Protein AF-A0A7K4DV92-F1 (afdb_monomer_lite)

Foldseek 3Di:
DLLVLLQCPLVVVDDPVSSLVSVVVCPVVVVQPAPDAAFDAQPCDAQDVVLSVVSNCVSVVVDDSVVNSVSVRVCRNNNVHPD

Radius of gyration: 11.62 Å; chains: 1; bounding box: 26×23×27 Å

Secondary structure (DSSP, 8-state):
-HHHHHHHHHTTSS-HHHHHHHHHHHHHTTSS------PPP---PPPPHHHHHHHHHHHTTSS-HHHHHHHHHHHHHTTSS--

Sequence (83 aa):
WIKSNAEWWASNQIDDETFVQGIQYLITNGIMNIPETKSGESSGKKIPSWIKSNAEWWASNQIDDETFVQGIQYLITNGIMTV

pLDDT: mean 89.73, std 6.36, range [72.0, 96.62]

Structure (mmCIF, N/CA/C/O backbone):
data_AF-A0A7K4DV92-F1
#
_entry.id   AF-A0A7K4DV92-F1
#
loop_
_atom_site.group_PDB
_atom_site.id
_atom_site.type_symbol
_atom_site.label_atom_id
_atom_site.label_alt_id
_atom_site.label_comp_id
_atom_site.label_asym_id
_atom_site.label_entity_id
_atom_site.label_seq_id
_atom_site.pdbx_PDB_ins_code
_atom_site.Cartn_x
_atom_site.Cartn_y
_atom_site.Cartn_z
_atom_site.occupancy
_atom_site.B_iso_or_equiv
_atom_site.auth_seq_id
_atom_site.auth_comp_id
_atom_site.auth_asym_id
_atom_site.auth_atom_id
_atom_site.pdbx_PDB_model_num
ATOM 1 N N . TRP A 1 1 ? -2.991 -1.639 -14.420 1.00 74.19 1 TRP A N 1
ATOM 2 C CA . TRP A 1 1 ? -3.983 -0.710 -13.844 1.00 74.19 1 TRP A CA 1
ATOM 3 C C . TRP A 1 1 ? -3.962 -0.737 -12.322 1.00 74.19 1 TRP A C 1
ATOM 5 O O . TRP A 1 1 ? -3.637 0.277 -11.732 1.00 74.19 1 TRP A O 1
ATOM 15 N N . ILE A 1 2 ? -4.201 -1.889 -11.684 1.00 77.81 2 ILE A N 1
ATOM 16 C CA . ILE A 1 2 ? -4.269 -2.014 -10.214 1.00 77.81 2 ILE A CA 1
ATOM 17 C C . ILE A 1 2 ? -2.979 -1.530 -9.517 1.00 77.81 2 ILE A C 1
ATOM 19 O O . ILE A 1 2 ? -3.018 -0.627 -8.690 1.00 77.81 2 ILE A O 1
ATOM 23 N N . LYS A 1 3 ? -1.819 -2.058 -9.935 1.00 86.38 3 LYS A N 1
ATOM 24 C CA . LYS A 1 3 ? -0.497 -1.634 -9.432 1.00 86.38 3 LYS A CA 1
ATOM 25 C C . LYS A 1 3 ? -0.128 -0.200 -9.815 1.00 86.38 3 LYS A C 1
ATOM 27 O O . LYS A 1 3 ? 0.525 0.486 -9.042 1.00 86.38 3 LYS A O 1
ATOM 32 N N . SER A 1 4 ? -0.620 0.279 -10.957 1.00 89.31 4 SER A N 1
ATOM 33 C CA . SER A 1 4 ? -0.425 1.664 -11.401 1.00 89.31 4 SER A CA 1
ATOM 34 C C . SER A 1 4 ? -1.117 2.661 -10.463 1.00 89.31 4 SER A C 1
ATOM 36 O O . SER A 1 4 ? -0.555 3.708 -10.177 1.00 89.31 4 SER A O 1
ATOM 38 N N . ASN A 1 5 ? -2.294 2.319 -9.920 1.00 90.81 5 ASN A N 1
ATOM 39 C CA . ASN A 1 5 ? -2.981 3.153 -8.927 1.00 90.81 5 ASN A CA 1
ATOM 40 C C . ASN A 1 5 ? -2.147 3.308 -7.642 1.00 90.81 5 ASN A C 1
ATOM 42 O O . ASN A 1 5 ? -2.000 4.408 -7.116 1.00 90.81 5 ASN A O 1
ATOM 46 N N . ALA A 1 6 ? -1.557 2.209 -7.167 1.00 92.19 6 ALA A N 1
ATOM 47 C CA . ALA A 1 6 ? -0.663 2.223 -6.013 1.00 92.19 6 ALA A CA 1
ATOM 48 C C . ALA A 1 6 ? 0.629 3.016 -6.277 1.00 92.19 6 ALA A C 1
ATOM 50 O O . ALA A 1 6 ? 1.045 3.801 -5.428 1.00 92.19 6 ALA A O 1
ATOM 51 N N . GLU A 1 7 ? 1.219 2.872 -7.466 1.00 94.50 7 GLU A N 1
ATOM 52 C CA . GLU A 1 7 ? 2.410 3.616 -7.890 1.00 94.50 7 GLU A CA 1
ATOM 53 C C . GLU A 1 7 ? 2.165 5.130 -7.943 1.00 94.50 7 GLU A C 1
ATOM 55 O O . GLU A 1 7 ? 2.943 5.920 -7.400 1.00 94.50 7 GLU A O 1
ATOM 60 N N . TRP A 1 8 ? 1.060 5.546 -8.568 1.00 94.75 8 TRP A N 1
ATOM 61 C CA . TRP A 1 8 ? 0.676 6.952 -8.661 1.00 94.75 8 TRP A CA 1
ATOM 62 C C . TRP A 1 8 ? 0.407 7.548 -7.288 1.00 94.75 8 TRP A C 1
ATOM 64 O O . TRP A 1 8 ? 0.837 8.669 -7.011 1.00 94.75 8 TRP A O 1
ATOM 74 N N . TRP A 1 9 ? -0.250 6.797 -6.405 1.00 95.19 9 TRP A N 1
ATOM 75 C CA . TRP A 1 9 ? -0.513 7.263 -5.051 1.00 95.19 9 TRP A CA 1
ATOM 76 C C . TRP A 1 9 ? 0.779 7.414 -4.247 1.00 95.19 9 TRP A C 1
ATOM 78 O O . TRP A 1 9 ? 1.015 8.477 -3.662 1.00 95.19 9 TRP A O 1
ATOM 88 N N . ALA A 1 10 ? 1.660 6.408 -4.285 1.00 94.19 10 ALA A N 1
ATOM 89 C CA . ALA A 1 10 ? 2.985 6.451 -3.667 1.00 94.19 10 ALA A CA 1
ATOM 90 C C . ALA A 1 10 ? 3.810 7.653 -4.154 1.00 94.19 10 ALA A C 1
ATOM 92 O O . ALA A 1 10 ? 4.402 8.373 -3.349 1.00 94.19 10 ALA A O 1
ATOM 93 N N . SER A 1 11 ? 3.738 7.942 -5.454 1.00 94.50 11 SER A N 1
ATOM 94 C CA . SER A 1 11 ? 4.432 9.059 -6.106 1.00 94.50 11 SER A CA 1
ATOM 95 C C . SER A 1 11 ? 3.768 10.430 -5.908 1.00 94.50 11 SER A C 1
ATOM 97 O O . SER A 1 11 ? 4.227 11.410 -6.489 1.00 94.50 11 SER A O 1
ATOM 99 N N . ASN A 1 12 ? 2.699 10.531 -5.107 1.00 93.38 12 ASN A N 1
ATOM 100 C CA . ASN A 1 12 ? 1.895 11.752 -4.919 1.00 93.38 12 ASN A CA 1
ATOM 101 C C . ASN A 1 12 ? 1.283 12.312 -6.220 1.00 93.38 12 ASN A C 1
ATOM 103 O O . ASN A 1 12 ? 0.998 13.505 -6.302 1.00 93.38 12 ASN A O 1
ATOM 107 N N . GLN A 1 13 ? 1.090 11.473 -7.240 1.00 96.00 13 GLN A N 1
ATOM 108 C CA . GLN A 1 13 ? 0.416 11.863 -8.483 1.00 96.00 13 GLN A CA 1
ATOM 109 C C . GLN A 1 13 ? -1.108 11.859 -8.332 1.00 96.00 13 GLN A C 1
ATOM 111 O O . GLN A 1 13 ? -1.793 12.596 -9.035 1.00 96.00 13 GLN A O 1
ATOM 116 N N . ILE A 1 14 ? -1.624 11.046 -7.407 1.00 94.44 14 ILE A N 1
ATOM 117 C CA . ILE A 1 14 ? -3.029 11.041 -6.995 1.00 94.44 14 ILE A CA 1
ATOM 118 C C . ILE A 1 14 ? -3.131 11.210 -5.479 1.00 94.44 14 ILE A C 1
ATOM 120 O O . ILE A 1 14 ? -2.201 10.871 -4.738 1.00 94.44 14 ILE A O 1
ATOM 124 N N . ASP A 1 15 ? -4.259 11.750 -5.031 1.00 94.00 15 ASP A N 1
ATOM 125 C CA . ASP A 1 15 ? -4.561 11.946 -3.618 1.00 94.00 15 ASP A CA 1
ATOM 126 C C . ASP A 1 15 ? -5.111 10.675 -2.950 1.00 94.00 15 ASP A C 1
ATOM 128 O O . ASP A 1 15 ? -5.376 9.652 -3.589 1.00 94.00 15 ASP A O 1
ATOM 132 N N . ASP A 1 16 ? -5.243 10.741 -1.623 1.00 91.88 16 ASP A N 1
ATOM 133 C CA . ASP A 1 16 ? -5.748 9.640 -0.801 1.00 91.88 16 ASP A CA 1
ATOM 134 C C . ASP A 1 16 ? -7.171 9.232 -1.210 1.00 91.88 16 ASP A C 1
ATOM 136 O O . ASP A 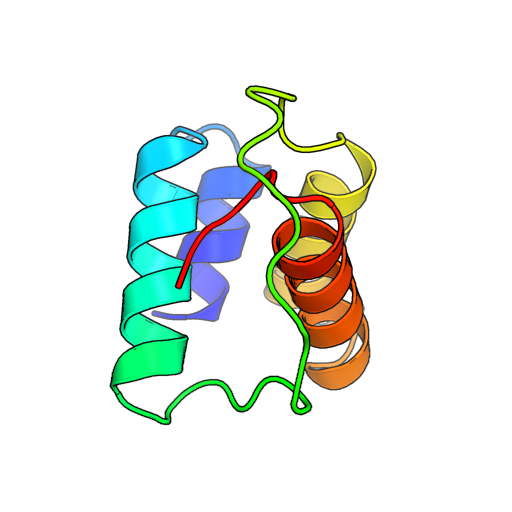1 16 ? -7.490 8.046 -1.204 1.00 91.88 16 ASP A O 1
ATOM 140 N N . GLU A 1 17 ? -8.015 10.192 -1.602 1.00 91.38 17 GLU A N 1
ATOM 141 C CA . GLU A 1 17 ? -9.393 9.930 -2.022 1.00 91.38 17 GLU A CA 1
ATOM 142 C C . GLU A 1 17 ? -9.439 9.125 -3.326 1.00 91.38 17 GLU A C 1
ATOM 144 O O . GLU A 1 17 ? -10.099 8.086 -3.386 1.00 91.38 17 GLU A O 1
ATOM 149 N N . THR A 1 18 ? -8.683 9.545 -4.343 1.00 93.38 18 THR A N 1
ATOM 150 C CA . THR A 1 18 ? -8.588 8.836 -5.628 1.00 93.38 18 THR A CA 1
ATOM 151 C C . THR A 1 18 ? -8.036 7.424 -5.432 1.00 93.38 18 THR A C 1
ATOM 153 O O . THR A 1 18 ? -8.548 6.461 -6.010 1.00 93.38 18 THR A O 1
ATOM 156 N N . PHE A 1 19 ? -7.020 7.271 -4.577 1.00 93.19 19 PHE A N 1
ATOM 157 C CA . PHE A 1 19 ? -6.482 5.958 -4.231 1.00 93.19 19 PHE A CA 1
ATOM 158 C C . PHE A 1 19 ? -7.542 5.065 -3.574 1.00 93.19 19 PHE A C 1
ATOM 160 O O . PHE A 1 19 ? -7.738 3.930 -4.019 1.00 93.19 19 PHE A O 1
ATOM 167 N N . VAL A 1 20 ? -8.253 5.580 -2.565 1.00 91.69 20 VAL A N 1
ATOM 168 C CA . VAL A 1 2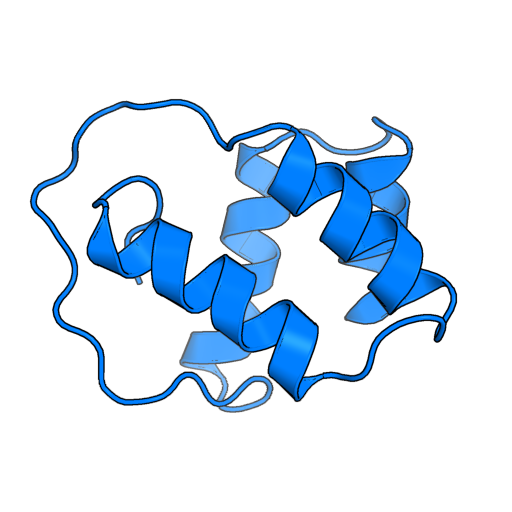0 ? -9.309 4.857 -1.839 1.00 91.69 20 VAL A CA 1
ATOM 169 C C . VAL A 1 20 ? -10.430 4.419 -2.778 1.00 91.69 20 VAL A C 1
ATOM 171 O O . VAL A 1 20 ? -10.806 3.249 -2.741 1.00 91.69 20 VAL A O 1
ATOM 174 N N . GLN A 1 21 ? -10.909 5.299 -3.660 1.00 91.88 21 GLN A N 1
ATOM 175 C CA . GLN A 1 21 ? -11.942 4.964 -4.649 1.00 91.88 21 GLN A CA 1
ATOM 176 C C . GLN A 1 21 ? -11.494 3.832 -5.583 1.00 91.88 21 GLN A C 1
ATOM 178 O O . GLN A 1 21 ? -12.263 2.913 -5.873 1.00 91.88 21 GLN A O 1
ATOM 183 N N . GLY A 1 22 ? -10.229 3.853 -6.018 1.00 92.81 22 GLY A N 1
ATOM 184 C CA . GLY A 1 22 ? -9.646 2.772 -6.811 1.00 92.81 22 GLY A CA 1
ATOM 185 C C . GLY A 1 22 ? -9.640 1.436 -6.064 1.00 92.81 22 GLY A C 1
ATOM 186 O O . GLY A 1 22 ? -10.054 0.422 -6.624 1.00 92.81 22 GLY A O 1
ATOM 187 N N . ILE A 1 23 ? -9.227 1.426 -4.792 1.00 92.31 23 ILE A N 1
ATOM 188 C CA . ILE A 1 23 ? -9.235 0.217 -3.952 1.00 92.31 23 ILE A CA 1
ATOM 189 C C . ILE A 1 23 ? -10.659 -0.295 -3.716 1.00 92.31 23 ILE A C 1
ATOM 191 O O . ILE A 1 23 ? -10.912 -1.481 -3.919 1.00 92.31 23 ILE A O 1
ATOM 195 N N . GLN A 1 24 ? -11.605 0.580 -3.373 1.00 90.06 24 GLN A N 1
ATOM 196 C CA . GLN A 1 24 ? -13.018 0.218 -3.213 1.00 90.06 24 GLN A CA 1
ATOM 197 C C . GLN A 1 24 ? -13.569 -0.443 -4.476 1.00 90.06 24 GLN A C 1
ATOM 199 O O . GLN A 1 24 ? -14.178 -1.507 -4.401 1.00 90.06 24 GLN A O 1
ATOM 204 N N . TYR A 1 25 ? -13.302 0.135 -5.650 1.00 92.25 25 TYR A N 1
ATOM 205 C CA . TYR A 1 25 ? -13.729 -0.450 -6.917 1.00 92.25 25 TYR A CA 1
ATOM 206 C C . TYR A 1 25 ? -13.187 -1.874 -7.099 1.00 92.25 25 TYR A C 1
ATOM 208 O O . TYR A 1 25 ? -13.927 -2.770 -7.505 1.00 92.25 25 TYR A O 1
ATOM 216 N N . LEU A 1 26 ? -11.914 -2.107 -6.778 1.00 91.25 26 LEU A N 1
ATOM 217 C CA . LEU A 1 26 ? -11.284 -3.424 -6.909 1.00 91.25 26 LEU A CA 1
ATOM 218 C C . LEU A 1 26 ? -11.899 -4.465 -5.974 1.00 91.25 26 LEU A C 1
ATOM 220 O O . LEU A 1 26 ? -12.075 -5.613 -6.384 1.00 91.25 26 LEU A O 1
ATOM 224 N N . ILE A 1 27 ? -12.238 -4.062 -4.750 1.00 89.69 27 ILE A N 1
ATOM 225 C CA . ILE A 1 27 ? -12.889 -4.920 -3.756 1.00 89.69 27 ILE A CA 1
ATOM 226 C C . ILE A 1 27 ? -14.312 -5.256 -4.209 1.00 89.69 27 ILE A C 1
ATOM 228 O O . ILE A 1 27 ? -14.663 -6.427 -4.326 1.00 89.69 27 ILE A O 1
ATOM 232 N N . THR A 1 28 ? -15.108 -4.244 -4.560 1.00 88.62 28 THR A N 1
ATOM 233 C CA . THR A 1 28 ? -16.512 -4.405 -4.971 1.00 88.62 28 THR A CA 1
ATOM 234 C C . THR A 1 28 ? -16.667 -5.238 -6.242 1.00 88.62 28 THR A C 1
ATOM 236 O O . THR A 1 28 ? -17.634 -5.984 -6.378 1.00 88.62 28 THR A O 1
ATOM 239 N N . ASN A 1 29 ? -15.712 -5.156 -7.172 1.00 91.19 29 ASN A N 1
ATOM 240 C CA . ASN A 1 29 ? -15.717 -5.969 -8.393 1.00 91.19 29 ASN A CA 1
ATOM 241 C C . ASN A 1 29 ? -15.075 -7.358 -8.205 1.00 91.19 29 ASN A C 1
ATOM 243 O O . ASN A 1 29 ? -14.943 -8.096 -9.179 1.00 91.19 29 ASN A O 1
ATOM 247 N N . GLY A 1 30 ? -14.654 -7.724 -6.988 1.00 88.25 30 GLY A N 1
ATOM 248 C CA . GLY A 1 30 ? -14.051 -9.030 -6.694 1.00 88.25 30 GLY A CA 1
ATOM 249 C C . GLY A 1 30 ? -12.672 -9.248 -7.326 1.00 88.25 30 GLY A C 1
ATOM 250 O O . GLY A 1 30 ? -12.225 -10.384 -7.454 1.00 88.25 30 GLY A O 1
ATOM 251 N N . ILE A 1 31 ? -11.997 -8.172 -7.739 1.00 89.50 31 ILE A N 1
ATOM 252 C CA . ILE A 1 31 ? -10.645 -8.212 -8.314 1.00 89.50 31 ILE A CA 1
ATOM 253 C C . ILE A 1 31 ? -9.603 -8.320 -7.194 1.00 89.50 31 ILE A C 1
ATOM 255 O O . ILE A 1 31 ? -8.585 -8.991 -7.351 1.00 89.50 31 ILE A O 1
ATOM 259 N N . MET A 1 32 ? -9.861 -7.661 -6.062 1.00 88.44 32 MET A N 1
ATOM 260 C CA . MET A 1 32 ? -9.051 -7.734 -4.849 1.00 88.44 32 MET A CA 1
ATOM 261 C C . MET A 1 32 ? -9.880 -8.354 -3.729 1.00 88.44 32 MET A C 1
ATOM 263 O O . MET A 1 32 ? -10.838 -7.751 -3.252 1.00 88.44 32 MET A O 1
ATOM 267 N N . ASN A 1 33 ? -9.505 -9.558 -3.302 1.00 89.00 33 ASN A N 1
ATOM 268 C CA . ASN A 1 33 ? -10.196 -10.241 -2.219 1.00 89.00 33 ASN A CA 1
ATOM 269 C C . ASN A 1 33 ? -9.601 -9.825 -0.870 1.00 89.00 33 ASN A C 1
ATOM 271 O O . ASN A 1 33 ? -8.449 -10.142 -0.576 1.00 89.00 33 ASN A O 1
ATOM 275 N N . ILE A 1 34 ? -10.388 -9.126 -0.054 1.00 87.19 34 ILE A N 1
ATOM 276 C CA . ILE A 1 34 ? -10.017 -8.790 1.323 1.00 87.19 34 ILE A CA 1
ATOM 277 C C . ILE A 1 34 ? -10.648 -9.837 2.248 1.00 87.19 34 ILE A C 1
ATOM 279 O O . ILE A 1 34 ? -11.837 -10.129 2.095 1.00 87.19 34 ILE A O 1
ATOM 283 N N . PRO A 1 35 ? -9.896 -10.407 3.208 1.00 84.75 35 PRO A N 1
ATOM 284 C CA . PRO A 1 35 ? -10.469 -11.263 4.237 1.00 84.75 35 PRO A CA 1
ATOM 285 C C . PRO A 1 35 ? -11.640 -10.569 4.933 1.00 84.75 35 PRO A C 1
ATOM 287 O O . PRO A 1 35 ? -11.610 -9.353 5.148 1.00 84.75 35 PRO A O 1
ATOM 290 N N . GLU A 1 36 ? -12.656 -11.344 5.310 1.00 74.94 36 GLU A N 1
ATOM 291 C CA . GLU A 1 36 ? -13.846 -10.807 5.962 1.00 74.94 36 GLU A CA 1
ATOM 292 C C . GLU A 1 36 ? -13.437 -9.969 7.181 1.00 74.94 36 GLU A C 1
ATOM 294 O O . GLU A 1 36 ? -12.841 -10.460 8.144 1.00 74.94 36 GLU A O 1
ATOM 299 N N . THR A 1 37 ? -13.699 -8.667 7.103 1.00 79.44 37 THR A N 1
ATOM 300 C CA . THR A 1 37 ? -13.288 -7.713 8.124 1.00 79.44 37 THR A CA 1
ATOM 301 C C . THR A 1 37 ? -14.428 -6.811 8.513 1.00 79.44 37 THR A C 1
ATOM 303 O O . THR A 1 37 ? -15.171 -6.301 7.681 1.00 79.44 37 THR A O 1
ATOM 306 N N . LYS A 1 38 ? -14.571 -6.622 9.824 1.00 77.25 38 LYS A N 1
ATOM 307 C CA . LYS A 1 38 ? -15.541 -5.684 10.367 1.00 77.25 38 LYS A CA 1
ATOM 308 C C . LYS A 1 38 ? -15.000 -4.282 10.138 1.00 77.25 38 LYS A C 1
ATOM 310 O O . LYS A 1 38 ? -13.990 -3.923 10.743 1.00 77.25 38 LYS A O 1
ATOM 315 N N . SER A 1 39 ? -15.662 -3.510 9.280 1.00 76.06 39 SER A N 1
ATOM 316 C CA . SER A 1 39 ? -15.387 -2.081 9.170 1.00 76.06 39 SER A CA 1
ATOM 317 C C . SER A 1 39 ? -15.531 -1.434 10.543 1.00 76.06 39 SER A C 1
ATOM 319 O O . SER A 1 39 ? -16.554 -1.599 11.213 1.00 76.06 39 SER A O 1
ATOM 321 N N . GL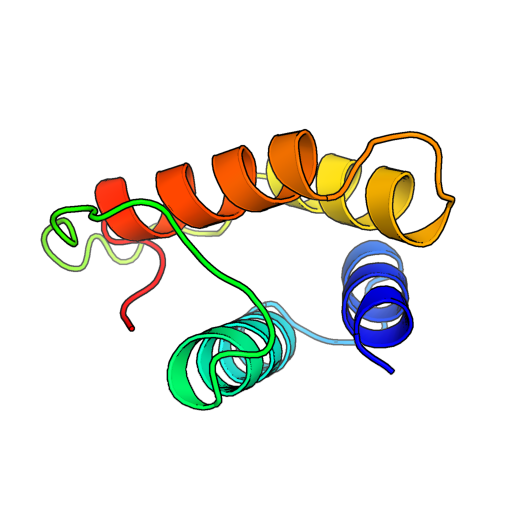Y A 1 40 ? -14.484 -0.733 10.970 1.00 75.94 40 GLY A N 1
ATOM 322 C CA . GLY A 1 40 ? -14.550 0.108 12.158 1.00 75.94 40 GLY A CA 1
ATOM 323 C C . GLY A 1 40 ? -15.495 1.288 11.936 1.00 75.94 40 GLY A C 1
ATOM 324 O O . GLY A 1 40 ? -15.822 1.634 10.799 1.00 75.94 40 GLY A O 1
ATOM 325 N N . GLU A 1 41 ? -15.917 1.940 13.020 1.00 77.69 41 GLU A N 1
ATOM 326 C CA . GLU A 1 41 ? -16.614 3.222 12.906 1.00 77.69 41 GLU A CA 1
ATOM 327 C C . GLU A 1 41 ? -15.714 4.242 12.202 1.00 77.69 41 GLU A C 1
ATOM 329 O O . GLU A 1 41 ? -14.514 4.309 12.485 1.00 77.69 41 GLU A O 1
ATOM 334 N N . SER A 1 42 ? -16.297 5.026 11.288 1.00 77.50 42 SER A N 1
ATOM 335 C CA . SER A 1 42 ? -15.565 6.051 10.541 1.00 77.50 42 SER A CA 1
ATOM 336 C C . SER A 1 42 ? -14.826 6.966 11.511 1.00 77.50 42 SER A C 1
ATOM 338 O O . SER A 1 42 ? -15.435 7.703 12.287 1.00 77.50 42 SER A O 1
ATOM 340 N N . SER A 1 43 ? -13.498 6.881 11.498 1.00 75.12 43 SER A N 1
ATOM 341 C CA . SER A 1 43 ? -12.660 7.555 12.488 1.00 75.12 43 SER A CA 1
ATOM 342 C C . SER A 1 43 ? -12.164 8.917 12.007 1.00 75.12 43 SER A C 1
ATOM 344 O O . SER A 1 43 ? -11.553 9.651 12.785 1.00 75.12 43 SER A O 1
ATOM 346 N N . GLY A 1 44 ? -12.381 9.254 10.726 1.00 72.00 44 GLY A N 1
ATOM 347 C CA . GLY A 1 44 ? -11.847 10.464 10.086 1.00 72.00 44 GLY A CA 1
ATOM 348 C C . GLY A 1 44 ? -10.314 10.545 10.102 1.00 72.00 44 GLY A C 1
ATOM 349 O O . GLY A 1 44 ? -9.738 11.602 9.837 1.00 72.00 44 GLY A O 1
ATOM 350 N N . LYS A 1 45 ? -9.635 9.448 10.462 1.00 79.88 45 LYS A N 1
ATOM 351 C CA . LYS A 1 45 ? -8.177 9.373 10.535 1.00 79.88 45 LYS A CA 1
ATOM 352 C C . LYS A 1 45 ? -7.597 9.325 9.125 1.00 79.88 45 LYS A C 1
ATOM 354 O O . LYS A 1 45 ? -8.168 8.722 8.225 1.00 79.88 45 LYS A O 1
ATOM 359 N N . LYS A 1 46 ? -6.434 9.953 8.950 1.00 87.56 46 LYS A N 1
ATOM 360 C CA . LYS A 1 46 ? -5.691 9.931 7.686 1.00 87.56 46 LYS A CA 1
ATOM 361 C C . LYS A 1 46 ? -5.051 8.566 7.447 1.00 87.56 46 LYS A C 1
ATOM 363 O O . LYS A 1 46 ? -4.758 7.841 8.401 1.00 87.56 46 LYS A O 1
ATOM 368 N N . ILE A 1 47 ? -4.776 8.263 6.181 1.00 91.69 47 ILE A N 1
ATOM 369 C CA . ILE A 1 47 ? -4.039 7.061 5.795 1.00 91.69 47 ILE A CA 1
ATOM 370 C C . ILE A 1 47 ? -2.607 7.147 6.361 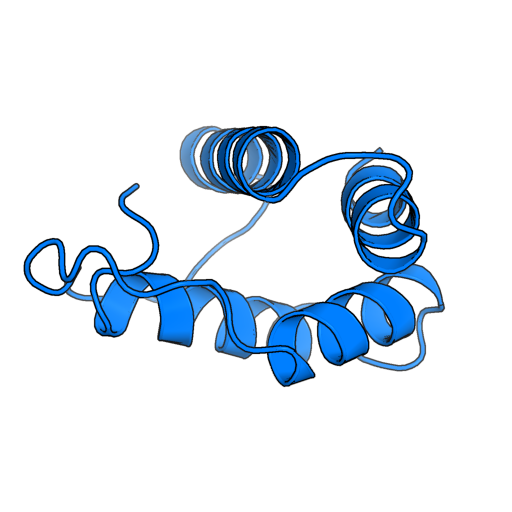1.00 91.69 47 ILE A C 1
ATOM 372 O O . ILE A 1 47 ? -1.911 8.138 6.127 1.00 91.69 47 ILE A O 1
ATOM 376 N N . PRO A 1 48 ? -2.143 6.144 7.128 1.00 92.31 48 PRO A N 1
ATOM 377 C CA . PRO A 1 48 ? -0.775 6.110 7.626 1.00 92.31 48 PRO A CA 1
ATOM 378 C C . PRO A 1 48 ? 0.261 6.042 6.499 1.00 92.31 48 PRO A C 1
ATOM 380 O O . PRO A 1 48 ? 0.079 5.328 5.514 1.00 92.31 48 PRO A O 1
ATOM 383 N N . SER A 1 49 ? 1.407 6.697 6.688 1.00 91.88 49 SER A N 1
ATOM 384 C CA . SER A 1 49 ? 2.492 6.718 5.696 1.00 91.88 49 SER A CA 1
ATOM 385 C C . SER A 1 49 ? 3.061 5.335 5.369 1.00 91.88 49 SER A C 1
ATOM 387 O O . SER A 1 49 ? 3.484 5.110 4.242 1.00 91.88 49 SER A O 1
ATOM 389 N N . TRP A 1 50 ? 3.033 4.386 6.308 1.00 94.31 50 TRP A N 1
ATOM 390 C CA . TRP A 1 50 ? 3.510 3.024 6.051 1.00 94.31 50 TRP A CA 1
ATOM 391 C C . TRP A 1 50 ? 2.656 2.290 5.007 1.00 94.31 50 TRP A C 1
ATOM 393 O O . TRP A 1 50 ? 3.188 1.491 4.245 1.00 94.31 50 TRP A O 1
ATOM 403 N N . ILE A 1 51 ? 1.357 2.602 4.900 1.00 94.94 51 ILE A N 1
ATOM 404 C CA . ILE A 1 51 ? 0.500 2.057 3.834 1.00 94.94 51 ILE A CA 1
ATOM 405 C C . ILE A 1 51 ? 0.968 2.585 2.478 1.00 94.94 51 ILE A C 1
ATOM 407 O O . ILE A 1 51 ? 0.966 1.857 1.488 1.00 94.94 51 ILE A O 1
ATOM 411 N N . LYS A 1 52 ? 1.407 3.846 2.441 1.00 93.81 52 LYS A N 1
ATOM 412 C CA . LYS A 1 52 ? 1.951 4.480 1.240 1.00 93.81 52 LYS A CA 1
ATOM 413 C C . LYS A 1 52 ? 3.256 3.830 0.797 1.00 93.81 52 LYS A C 1
ATOM 415 O O . LYS A 1 52 ? 3.410 3.534 -0.384 1.00 93.81 52 LYS A O 1
ATOM 420 N N . SER A 1 53 ? 4.138 3.516 1.743 1.00 94.94 53 SER A N 1
ATOM 421 C CA . SER A 1 53 ? 5.333 2.707 1.473 1.00 94.94 53 SER A CA 1
ATOM 422 C C . SER A 1 53 ? 4.972 1.305 0.973 1.00 94.94 53 SER A C 1
ATOM 424 O O . SER A 1 53 ? 5.545 0.843 -0.009 1.00 94.94 53 SER A O 1
ATOM 426 N N . ASN A 1 54 ? 3.964 0.652 1.563 1.00 95.25 54 ASN A N 1
ATOM 427 C CA . ASN A 1 54 ? 3.492 -0.645 1.075 1.00 95.25 54 ASN A CA 1
ATOM 428 C C . ASN A 1 54 ? 2.951 -0.559 -0.360 1.00 95.25 54 ASN A C 1
ATOM 430 O O . ASN A 1 54 ? 3.211 -1.456 -1.153 1.00 95.25 54 ASN A O 1
ATOM 434 N N . ALA A 1 55 ? 2.237 0.510 -0.724 1.00 94.94 55 ALA A N 1
ATOM 435 C CA . ALA A 1 55 ? 1.767 0.718 -2.094 1.00 94.94 55 ALA A CA 1
ATOM 436 C C . ALA A 1 55 ? 2.926 0.862 -3.095 1.00 94.94 55 ALA A C 1
ATOM 438 O O . ALA A 1 55 ? 2.878 0.263 -4.170 1.00 94.94 55 ALA A O 1
ATOM 439 N N . GLU A 1 56 ? 3.983 1.590 -2.728 1.00 95.50 56 GLU A N 1
ATOM 440 C CA . GLU A 1 56 ? 5.205 1.714 -3.533 1.00 95.50 56 GLU A CA 1
ATOM 441 C C . GLU A 1 56 ? 5.883 0.354 -3.748 1.00 95.50 56 GLU A C 1
ATOM 443 O O . GLU A 1 56 ? 6.208 -0.034 -4.876 1.00 95.50 56 GLU A O 1
ATOM 448 N N . TRP A 1 57 ? 6.059 -0.403 -2.663 1.00 96.56 57 TRP A N 1
ATOM 449 C CA . TRP A 1 57 ? 6.661 -1.732 -2.704 1.00 96.56 57 TRP A CA 1
ATOM 450 C C . TRP A 1 57 ? 5.818 -2.716 -3.502 1.00 96.56 57 TRP A C 1
ATOM 452 O O . TRP A 1 57 ? 6.359 -3.507 -4.272 1.00 96.56 57 TRP A O 1
ATOM 462 N N . TRP A 1 58 ? 4.498 -2.648 -3.374 1.00 95.12 58 TRP A N 1
ATOM 463 C CA . TRP A 1 58 ? 3.582 -3.526 -4.087 1.00 95.12 58 TRP A CA 1
ATOM 464 C C . TRP A 1 58 ? 3.563 -3.233 -5.591 1.00 95.12 58 TRP A C 1
ATOM 466 O O . TRP A 1 58 ? 3.631 -4.154 -6.412 1.00 95.12 58 TRP A O 1
ATOM 476 N N . ALA A 1 59 ? 3.567 -1.951 -5.967 1.00 94.69 59 ALA A N 1
ATOM 477 C CA . ALA A 1 59 ? 3.722 -1.529 -7.357 1.00 94.69 59 ALA A CA 1
ATOM 478 C C . ALA A 1 59 ? 5.058 -1.998 -7.955 1.00 94.69 59 ALA A C 1
ATOM 480 O O . ALA A 1 59 ? 5.107 -2.446 -9.101 1.00 94.69 59 ALA A O 1
ATOM 481 N N . SER A 1 60 ? 6.118 -1.976 -7.145 1.00 95.19 60 SER A N 1
ATOM 482 C CA . SER A 1 60 ? 7.465 -2.418 -7.518 1.00 95.19 60 SER A CA 1
ATOM 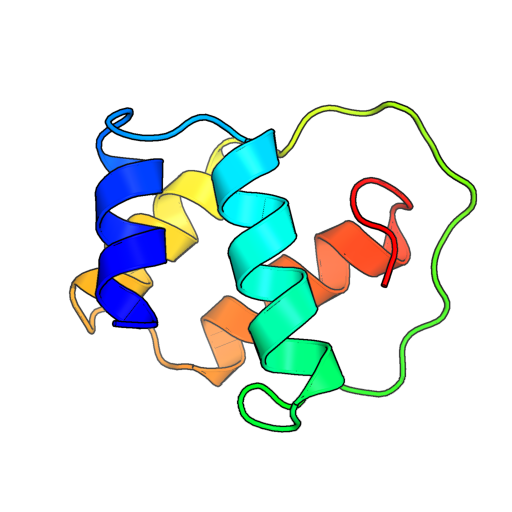483 C C . SER A 1 60 ? 7.677 -3.938 -7.442 1.00 95.19 60 SER A C 1
ATOM 485 O O . SER A 1 60 ? 8.794 -4.400 -7.662 1.00 95.19 60 SER A O 1
ATOM 487 N N . ASN A 1 61 ? 6.641 -4.730 -7.129 1.00 94.06 61 ASN A N 1
ATOM 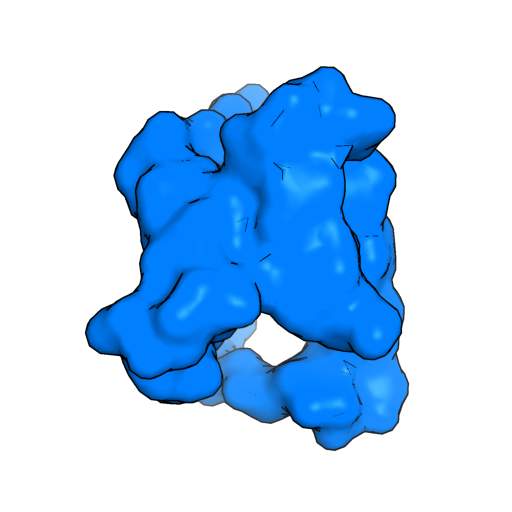488 C CA . ASN A 1 61 ? 6.727 -6.181 -6.886 1.00 94.06 61 ASN A CA 1
ATOM 489 C C . ASN A 1 61 ? 7.720 -6.589 -5.776 1.00 94.06 61 ASN A C 1
ATOM 491 O O . ASN A 1 61 ? 8.237 -7.704 -5.790 1.00 94.06 61 ASN A O 1
ATOM 495 N N . GLN A 1 62 ? 8.004 -5.696 -4.827 1.00 96.62 62 GLN A N 1
ATOM 496 C CA . GLN A 1 62 ? 8.843 -5.981 -3.658 1.00 96.62 62 GLN A CA 1
ATOM 497 C C . GLN A 1 62 ? 8.060 -6.676 -2.540 1.00 96.62 62 GLN A C 1
ATOM 499 O O . GLN A 1 62 ? 8.641 -7.442 -1.777 1.00 96.62 62 GLN A O 1
ATOM 504 N N . ILE A 1 63 ? 6.752 -6.422 -2.460 1.00 95.75 63 ILE A N 1
ATOM 505 C CA . ILE A 1 63 ? 5.822 -7.181 -1.622 1.00 95.75 63 ILE A CA 1
ATOM 506 C C . ILE A 1 63 ? 4.753 -7.835 -2.492 1.00 95.75 63 ILE A C 1
ATOM 508 O O . ILE A 1 63 ? 4.425 -7.349 -3.579 1.00 95.75 63 ILE A O 1
ATOM 512 N N . ASP A 1 64 ? 4.227 -8.948 -2.005 1.00 94.19 64 ASP A N 1
ATOM 513 C CA . ASP A 1 64 ? 3.154 -9.697 -2.635 1.00 94.19 64 ASP A CA 1
ATOM 514 C C . ASP A 1 64 ? 1.775 -9.082 -2.350 1.00 94.19 64 ASP A C 1
ATOM 516 O O . ASP A 1 64 ? 1.609 -8.182 -1.519 1.00 94.19 64 ASP A O 1
ATOM 520 N N . ASP A 1 65 ? 0.774 -9.570 -3.080 1.00 91.81 65 ASP A N 1
ATOM 521 C CA . ASP A 1 65 ? -0.595 -9.066 -2.995 1.00 91.81 65 ASP A CA 1
ATOM 522 C C . ASP A 1 65 ? -1.181 -9.265 -1.588 1.00 91.81 65 ASP A C 1
ATOM 524 O O . ASP A 1 65 ? -1.899 -8.391 -1.109 1.00 91.81 65 ASP A O 1
ATOM 528 N N . GLU A 1 66 ? -0.832 -10.354 -0.891 1.00 93.00 66 GLU A N 1
ATOM 529 C CA . GLU A 1 66 ? -1.314 -10.631 0.466 1.00 93.00 66 GLU A CA 1
ATOM 530 C C . GLU A 1 66 ? -0.793 -9.599 1.475 1.00 93.00 66 GLU A C 1
ATOM 532 O O . GLU A 1 66 ? -1.579 -9.029 2.236 1.00 93.00 66 GLU A O 1
ATOM 537 N N . THR A 1 67 ? 0.505 -9.277 1.433 1.00 94.19 67 THR A N 1
ATOM 538 C CA . THR A 1 67 ? 1.096 -8.244 2.300 1.00 94.19 67 THR A CA 1
ATOM 539 C C . THR A 1 67 ? 0.455 -6.874 2.062 1.00 94.19 67 THR A C 1
ATOM 541 O O . THR A 1 67 ? 0.197 -6.124 3.008 1.00 94.19 67 THR A O 1
ATOM 544 N N . PHE A 1 68 ? 0.153 -6.529 0.807 1.00 94.44 68 PHE A N 1
ATOM 545 C CA . PHE A 1 68 ? -0.545 -5.280 0.501 1.00 94.44 68 PHE A CA 1
ATOM 546 C C . PHE A 1 68 ? -2.000 -5.293 0.995 1.00 94.44 68 PHE A C 1
ATOM 548 O O . PHE A 1 68 ? -2.449 -4.335 1.632 1.00 94.44 68 PHE A O 1
ATOM 555 N N . VAL A 1 69 ? -2.715 -6.400 0.775 1.00 93.50 69 VAL A N 1
ATOM 556 C CA . VAL A 1 69 ? -4.095 -6.616 1.234 1.00 93.50 69 VAL A CA 1
ATOM 557 C C . VAL A 1 69 ? -4.215 -6.490 2.752 1.00 93.50 69 VAL A C 1
ATOM 559 O O . VAL A 1 69 ? -5.166 -5.869 3.220 1.00 93.50 69 VAL A O 1
ATOM 562 N N . GLN A 1 70 ? -3.242 -6.971 3.531 1.00 93.75 70 GLN A N 1
ATOM 563 C CA . GLN A 1 70 ? -3.218 -6.775 4.989 1.00 93.75 70 GLN A CA 1
ATOM 564 C C . GLN A 1 70 ? -3.174 -5.286 5.382 1.00 93.75 70 GLN A C 1
ATOM 566 O O . GLN A 1 70 ? -3.796 -4.872 6.364 1.00 93.75 70 GLN A O 1
ATOM 571 N N . GLY A 1 71 ? -2.490 -4.451 4.595 1.00 93.81 71 GLY A N 1
ATOM 572 C CA . GLY A 1 71 ? -2.512 -2.998 4.764 1.00 93.81 71 GLY A CA 1
ATOM 573 C C . GLY A 1 71 ? -3.903 -2.406 4.526 1.00 93.81 71 GLY A C 1
ATOM 574 O O . GLY A 1 71 ? -4.404 -1.634 5.344 1.00 93.81 71 GLY A O 1
ATOM 575 N N . ILE A 1 72 ? -4.571 -2.813 3.447 1.00 93.62 72 ILE A N 1
ATOM 576 C CA . ILE A 1 72 ? -5.948 -2.382 3.151 1.00 93.62 72 ILE A CA 1
ATOM 577 C C . ILE A 1 72 ? -6.919 -2.850 4.242 1.00 93.62 72 ILE A C 1
ATOM 579 O O . ILE A 1 72 ? -7.745 -2.077 4.728 1.00 93.62 72 ILE A O 1
ATOM 583 N N . GLN A 1 73 ? -6.759 -4.086 4.703 1.00 92.62 73 GLN A N 1
ATOM 584 C CA . GLN A 1 73 ? -7.525 -4.666 5.798 1.00 92.62 73 GLN A CA 1
ATOM 585 C C . GLN A 1 73 ? -7.403 -3.839 7.087 1.00 92.62 73 GLN A C 1
ATOM 587 O O . GLN A 1 73 ? -8.398 -3.608 7.784 1.00 92.62 73 GLN A O 1
ATOM 592 N N . TYR A 1 74 ? -6.201 -3.342 7.394 1.00 92.94 74 TYR A N 1
ATOM 593 C CA . TYR A 1 74 ? -5.985 -2.433 8.516 1.00 92.94 74 TYR A CA 1
ATOM 594 C C . TYR A 1 74 ? -6.787 -1.134 8.362 1.00 92.94 74 TYR A C 1
ATOM 596 O O . TYR A 1 74 ? -7.407 -0.691 9.333 1.00 92.94 74 TYR A O 1
ATOM 604 N N . LEU A 1 75 ? -6.813 -0.532 7.166 1.00 92.50 75 LEU A N 1
ATOM 605 C CA . LEU A 1 75 ? -7.574 0.699 6.915 1.00 92.50 75 LEU A CA 1
ATOM 606 C C . LEU A 1 75 ? -9.070 0.507 7.159 1.00 92.50 75 LEU A C 1
ATOM 608 O O . LEU A 1 75 ? -9.696 1.352 7.801 1.00 92.50 75 LEU A O 1
ATOM 612 N N . ILE A 1 76 ? -9.619 -0.613 6.692 1.00 91.00 76 ILE A N 1
ATOM 613 C CA . ILE A 1 76 ? -11.034 -0.956 6.862 1.00 91.00 76 ILE A CA 1
ATOM 614 C C . ILE A 1 76 ? -11.353 -1.190 8.343 1.00 91.00 76 ILE A C 1
ATOM 616 O O . ILE A 1 76 ? -12.284 -0.604 8.897 1.00 91.00 76 ILE A O 1
ATOM 620 N N . THR A 1 77 ? -10.523 -1.982 9.023 1.00 90.00 77 THR A N 1
ATOM 621 C CA . THR A 1 77 ? -10.710 -2.327 10.442 1.00 90.00 77 THR A CA 1
ATOM 622 C C . THR A 1 77 ? -10.644 -1.097 11.353 1.00 90.00 77 THR A C 1
ATOM 624 O O . THR A 1 77 ? -11.376 -1.002 12.333 1.00 90.00 77 THR A O 1
ATOM 627 N N . ASN A 1 78 ? -9.793 -0.120 11.028 1.00 90.19 78 ASN A N 1
ATOM 628 C CA . ASN A 1 78 ? -9.656 1.121 11.799 1.00 90.19 78 ASN A CA 1
ATOM 629 C C . ASN A 1 78 ? -10.661 2.213 11.389 1.00 90.19 78 ASN A C 1
ATOM 631 O O . ASN A 1 78 ? -10.567 3.340 11.886 1.00 90.19 78 ASN A O 1
ATOM 635 N N . GLY A 1 79 ? -11.583 1.916 10.466 1.00 88.44 79 GLY A N 1
ATOM 636 C CA . GLY A 1 79 ? -12.561 2.882 9.963 1.00 88.44 79 GLY A CA 1
ATOM 637 C C . GLY A 1 79 ? -11.915 4.084 9.267 1.00 88.44 79 GLY A C 1
ATOM 638 O O . GLY A 1 79 ? -12.451 5.188 9.315 1.00 88.44 79 GLY A O 1
ATOM 639 N N . ILE A 1 80 ? -10.721 3.897 8.695 1.00 89.75 80 ILE A N 1
ATOM 640 C CA . ILE A 1 80 ? -10.049 4.884 7.833 1.00 89.75 80 ILE A CA 1
ATOM 641 C C . ILE A 1 80 ? -10.622 4.790 6.416 1.00 89.75 80 ILE A C 1
ATOM 643 O O . ILE A 1 80 ? -10.796 5.798 5.741 1.00 89.75 80 ILE A O 1
ATOM 647 N N . MET A 1 81 ? -10.926 3.567 5.984 1.00 87.88 81 MET A N 1
ATOM 648 C CA . MET A 1 81 ? -11.574 3.257 4.718 1.00 87.88 81 MET A CA 1
ATOM 649 C C . MET A 1 81 ? -12.896 2.545 5.002 1.00 87.88 81 MET A C 1
ATOM 651 O O . MET A 1 81 ? -12.956 1.649 5.841 1.00 87.88 81 MET A O 1
ATOM 655 N N . THR A 1 82 ? -13.947 2.922 4.288 1.00 83.50 82 THR A N 1
ATOM 656 C CA . THR A 1 82 ? -15.216 2.185 4.256 1.00 83.50 82 THR A CA 1
ATOM 657 C C . THR A 1 82 ? -15.334 1.490 2.907 1.00 83.50 82 THR A C 1
ATOM 659 O O . THR A 1 82 ? -14.849 2.033 1.919 1.00 83.50 82 THR A O 1
ATOM 662 N N . VAL A 1 83 ? -15.943 0.310 2.847 1.00 75.25 83 VAL A N 1
ATOM 663 C CA . VAL A 1 83 ? -16.172 -0.450 1.605 1.00 75.25 83 VAL A CA 1
ATOM 664 C C . VAL A 1 83 ? -17.648 -0.752 1.434 1.00 75.25 83 VAL A C 1
ATOM 666 O O . VAL A 1 83 ? -18.339 -0.834 2.475 1.00 75.25 83 VAL A O 1
#